Protein AF-A0A0F5J5K5-F1 (afdb_monomer_lite)

Radius of gyration: 17.71 Å; chains: 1; bounding box: 39×43×44 Å

Secondary structure (DSSP, 8-state):
--HHHHHHHHHHHHHHTHHHHHHHHHHHHHHHHHIIIIITT-TT-TTTSSHHHHHHHHHHHHHHHHHHHHHHHHHHHHHTT-

Foldseek 3Di:
DDPVVVVVVVVVVCVVLVLLQVLLVVLLVVLLVVLVPPLCVCVPDPQSVDSVNSSVVRNVVSSVVSVVVVVVVVVVVVVVVD

Sequence (82 aa):
MNSKYKIEQIVFFIRINKKVLIGMLTGAIIAYLYWLNYSIYWGTYPLSSECWVNCIYGFLFGGLIGSLFQDNEIKAASETIN

Structure (mmCIF, N/CA/C/O backbone):
data_AF-A0A0F5J5K5-F1
#
_entry.id   AF-A0A0F5J5K5-F1
#
loop_
_atom_site.group_PDB
_atom_site.id
_atom_site.type_symbol
_atom_site.label_atom_id
_atom_site.label_alt_id
_atom_site.label_comp_id
_atom_site.label_asym_id
_atom_site.label_entity_id
_atom_site.label_seq_id
_atom_site.pdbx_PDB_ins_code
_atom_site.Cartn_x
_atom_site.Cartn_y
_atom_site.Cartn_z
_atom_site.occupancy
_atom_site.B_iso_or_equiv
_atom_site.auth_seq_id
_atom_site.aut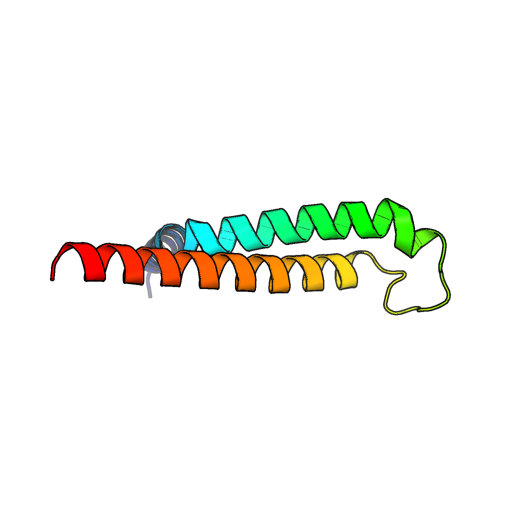h_comp_id
_atom_site.auth_asym_id
_atom_site.auth_atom_id
_atom_site.pdbx_PDB_model_num
ATOM 1 N N . MET A 1 1 ? -23.051 22.821 5.592 1.00 54.50 1 MET A N 1
ATOM 2 C CA . MET A 1 1 ? -22.537 21.587 6.230 1.00 54.50 1 MET A CA 1
ATOM 3 C C . MET A 1 1 ? -21.172 21.906 6.828 1.00 54.50 1 MET A C 1
ATOM 5 O O . MET A 1 1 ? -20.310 22.377 6.100 1.00 54.50 1 MET A O 1
ATOM 9 N N . ASN A 1 2 ? -21.015 21.817 8.148 1.00 63.81 2 ASN A N 1
ATOM 10 C CA . ASN A 1 2 ? -19.884 22.410 8.874 1.00 63.81 2 ASN A CA 1
ATOM 11 C C . ASN A 1 2 ? -18.623 21.515 8.780 1.00 63.81 2 ASN A C 1
ATOM 13 O O . ASN A 1 2 ? -18.704 20.291 8.872 1.00 63.81 2 ASN A O 1
ATOM 17 N N . SER A 1 3 ? -17.463 22.134 8.537 1.00 71.12 3 SER A N 1
ATOM 18 C CA . SER A 1 3 ? -16.187 21.465 8.228 1.00 71.12 3 SER A CA 1
ATOM 19 C C . SER A 1 3 ? -15.731 20.487 9.320 1.00 71.12 3 SER A C 1
ATOM 21 O O . SER A 1 3 ? -15.176 19.431 9.016 1.00 71.12 3 SER A O 1
ATOM 23 N N . LYS A 1 4 ? -16.048 20.772 10.593 1.00 71.44 4 LYS A N 1
ATOM 24 C CA . LYS A 1 4 ? -15.646 19.925 11.728 1.00 71.44 4 LYS A CA 1
ATOM 25 C C . LYS A 1 4 ? -16.215 18.507 11.653 1.00 71.44 4 LYS A C 1
ATOM 27 O O . LYS A 1 4 ? -15.486 17.544 11.858 1.00 71.44 4 LYS A O 1
ATOM 32 N N . TYR A 1 5 ? -17.478 18.377 11.255 1.00 76.19 5 TYR A N 1
ATOM 33 C CA . TYR A 1 5 ? -18.162 17.086 11.136 1.00 76.19 5 TYR A CA 1
ATOM 34 C C . TYR A 1 5 ? -17.549 16.208 10.033 1.00 76.19 5 TYR A C 1
ATOM 36 O O . TYR A 1 5 ? -17.620 14.986 10.100 1.00 76.19 5 TYR A O 1
ATOM 44 N N . LYS A 1 6 ? -16.916 16.822 9.021 1.00 79.81 6 LYS A N 1
ATOM 45 C CA . LYS A 1 6 ? -16.283 16.111 7.903 1.00 79.81 6 LYS A CA 1
ATOM 46 C C . LYS A 1 6 ? -14.957 15.463 8.315 1.00 79.81 6 LYS A C 1
ATOM 48 O O . LYS A 1 6 ? -14.666 14.354 7.883 1.00 79.81 6 LYS A O 1
ATOM 53 N N . ILE A 1 7 ? -14.175 16.137 9.161 1.00 83.69 7 ILE A N 1
ATOM 54 C CA . ILE A 1 7 ? -12.888 15.629 9.661 1.00 83.69 7 ILE A CA 1
ATOM 55 C C . ILE A 1 7 ? -13.104 14.448 10.614 1.00 83.69 7 ILE A C 1
ATOM 57 O O . ILE A 1 7 ? -12.423 13.435 10.487 1.00 83.69 7 ILE A O 1
ATOM 61 N N . GLU A 1 8 ? -14.084 14.541 11.516 1.00 84.81 8 GLU A N 1
ATOM 62 C CA . GLU A 1 8 ? -14.395 13.476 12.485 1.00 84.81 8 GLU A CA 1
ATOM 63 C C . GLU A 1 8 ? -14.765 12.155 11.786 1.00 84.81 8 GLU A C 1
ATOM 65 O O . GLU A 1 8 ? -14.270 11.090 12.150 1.00 84.81 8 GLU A O 1
ATOM 70 N N . GLN A 1 9 ? -15.559 12.238 10.714 1.00 84.25 9 GLN A N 1
ATOM 71 C CA . GLN A 1 9 ? -15.931 11.097 9.866 1.00 84.25 9 GLN A CA 1
ATOM 72 C C . GLN A 1 9 ? -14.707 10.442 9.204 1.00 84.25 9 GLN A C 1
ATOM 74 O O . GLN A 1 9 ? -14.579 9.218 9.190 1.00 84.25 9 GLN A O 1
ATOM 79 N N . ILE A 1 10 ? -13.780 11.250 8.680 1.00 85.44 10 ILE A N 1
ATOM 80 C CA . ILE A 1 10 ? -12.556 10.756 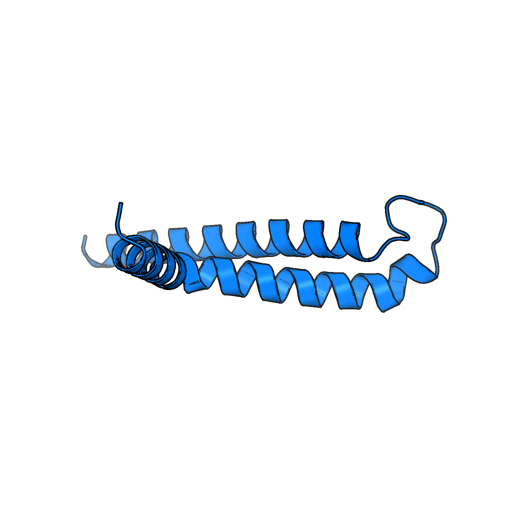8.029 1.00 85.44 10 ILE A CA 1
ATOM 81 C C . ILE A 1 10 ? -11.653 10.056 9.049 1.00 85.44 10 ILE A C 1
ATOM 83 O O . ILE A 1 10 ? -11.140 8.970 8.784 1.00 85.44 10 ILE A O 1
ATOM 87 N N . VAL A 1 11 ? -11.484 10.643 10.236 1.00 87.06 11 VAL A N 1
ATOM 88 C CA . VAL A 1 11 ? -10.677 10.045 11.307 1.00 87.06 11 VAL A CA 1
ATOM 89 C C . VAL A 1 11 ? -11.287 8.723 11.774 1.00 87.06 11 VAL A C 1
ATOM 91 O O . VAL A 1 11 ? -10.557 7.748 11.955 1.00 87.06 11 VAL A O 1
ATOM 94 N N . PHE A 1 12 ? -12.613 8.657 11.916 1.00 86.81 12 PHE A N 1
ATOM 95 C CA . PHE A 1 12 ? -13.318 7.424 12.266 1.00 86.81 12 PHE A CA 1
ATOM 96 C C . PHE A 1 12 ? -13.093 6.323 11.220 1.00 86.81 12 PHE A C 1
ATOM 98 O O . PHE A 1 12 ? -12.723 5.200 11.571 1.00 86.81 12 PHE A O 1
ATOM 105 N N . PHE A 1 13 ? -13.203 6.666 9.935 1.00 85.94 13 PHE A N 1
ATOM 106 C CA . PHE A 1 13 ? -12.949 5.741 8.832 1.00 85.94 13 PHE A CA 1
ATOM 107 C C . PHE A 1 13 ? -11.508 5.208 8.824 1.00 85.94 13 PHE A C 1
ATOM 109 O O 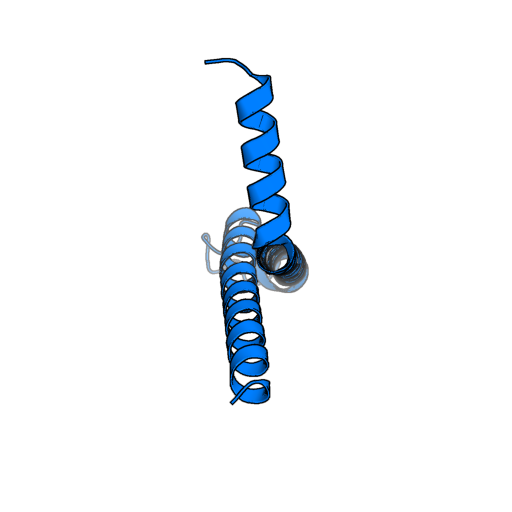. PHE A 1 13 ? -11.293 4.003 8.680 1.00 85.94 13 PHE A O 1
ATOM 116 N N . ILE A 1 14 ? -10.518 6.084 9.025 1.00 86.12 14 ILE A N 1
ATOM 117 C CA . ILE A 1 14 ? -9.098 5.702 9.095 1.00 86.12 14 ILE A CA 1
ATOM 118 C C . ILE A 1 14 ? -8.848 4.754 10.272 1.00 86.12 14 ILE A C 1
ATOM 120 O O . ILE A 1 14 ? -8.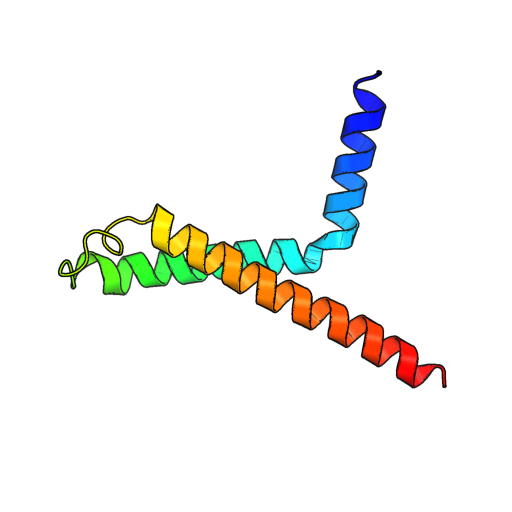071 3.806 10.157 1.00 86.12 14 ILE A O 1
ATOM 124 N N . ARG A 1 15 ? -9.505 4.991 11.412 1.00 84.00 15 ARG A N 1
ATOM 125 C CA . ARG A 1 15 ? -9.306 4.191 12.625 1.00 84.00 15 ARG A CA 1
ATOM 126 C C . ARG A 1 15 ? -9.849 2.771 12.475 1.00 84.00 15 ARG A C 1
ATOM 128 O O . ARG A 1 15 ? -9.192 1.839 12.930 1.00 84.00 15 ARG A O 1
ATOM 135 N N . ILE A 1 16 ? -10.994 2.611 11.809 1.00 85.75 16 ILE A N 1
ATOM 136 C CA . ILE A 1 16 ? -11.605 1.302 11.523 1.00 85.75 16 ILE A CA 1
ATOM 137 C C . ILE A 1 16 ? -10.766 0.502 10.527 1.00 85.75 16 ILE A C 1
ATOM 139 O O . ILE A 1 16 ? -10.489 -0.674 10.745 1.00 85.75 16 ILE A O 1
ATOM 143 N N . ASN A 1 17 ? -10.327 1.147 9.447 1.00 87.75 17 ASN A N 1
ATOM 144 C CA . ASN A 1 17 ? -9.637 0.479 8.343 1.00 87.75 17 ASN A CA 1
ATOM 145 C C . ASN A 1 17 ? -8.112 0.499 8.497 1.00 87.75 17 ASN A C 1
ATOM 147 O O . ASN A 1 17 ? -7.384 0.301 7.528 1.00 87.75 17 ASN A O 1
ATOM 151 N N . LYS A 1 18 ? -7.601 0.744 9.711 1.00 86.56 18 LYS A N 1
ATOM 152 C CA . LYS A 1 18 ? -6.165 0.921 9.965 1.00 86.56 18 LYS A CA 1
ATOM 153 C C . LYS A 1 18 ? -5.331 -0.262 9.459 1.00 86.56 18 LYS A C 1
ATOM 155 O O . LYS A 1 18 ? -4.246 -0.043 8.933 1.00 86.56 18 LYS A O 1
ATOM 160 N N . LYS A 1 19 ? -5.823 -1.499 9.601 1.00 86.38 19 LYS A N 1
ATOM 161 C CA . LYS A 1 19 ? -5.113 -2.713 9.155 1.00 86.38 19 LYS A CA 1
ATOM 162 C C . LYS A 1 19 ? -5.002 -2.780 7.632 1.00 86.38 19 LYS A C 1
ATOM 164 O O . LYS A 1 19 ? -3.901 -2.964 7.121 1.00 86.38 19 LYS A O 1
ATOM 169 N N . VAL A 1 20 ? -6.102 -2.521 6.923 1.00 90.62 20 VAL A N 1
ATOM 170 C CA . VAL A 1 20 ? -6.123 -2.390 5.456 1.00 90.62 20 VAL A CA 1
ATOM 171 C C . VAL A 1 20 ? -5.154 -1.301 5.003 1.00 90.62 20 VAL A C 1
ATOM 173 O O . VAL A 1 20 ? -4.322 -1.545 4.140 1.00 90.62 20 VAL A O 1
ATOM 176 N N . LEU A 1 21 ? -5.196 -0.127 5.637 1.00 91.31 21 LEU A N 1
ATOM 177 C CA . LEU A 1 21 ? -4.342 1.019 5.304 1.00 91.31 21 LEU A CA 1
ATOM 178 C C . LEU A 1 21 ? -2.847 0.717 5.496 1.00 91.31 21 LEU A C 1
ATOM 180 O O . LEU A 1 21 ? -2.028 1.102 4.664 1.00 91.31 21 LEU A O 1
ATOM 184 N N . ILE A 1 22 ? -2.489 -0.008 6.560 1.00 91.38 22 ILE A N 1
ATOM 185 C CA . ILE A 1 22 ? -1.121 -0.502 6.767 1.00 91.38 22 ILE A CA 1
ATOM 186 C C . ILE A 1 22 ? -0.748 -1.493 5.663 1.00 91.38 22 ILE A C 1
ATOM 188 O O . ILE A 1 22 ? 0.320 -1.349 5.074 1.00 91.38 22 ILE A O 1
ATOM 192 N N . GLY A 1 23 ? -1.634 -2.437 5.331 1.00 92.44 23 GLY A N 1
ATOM 193 C CA . GLY A 1 23 ? -1.439 -3.384 4.231 1.00 92.44 23 GLY A CA 1
ATOM 194 C C . GLY A 1 23 ? -1.152 -2.676 2.906 1.00 92.44 23 GLY A C 1
ATOM 195 O O . GLY A 1 23 ? -0.146 -2.959 2.256 1.00 92.44 23 GLY A O 1
ATOM 196 N N . MET A 1 24 ? -1.964 -1.677 2.557 1.00 93.56 24 MET A N 1
ATOM 197 C CA . MET A 1 24 ? -1.784 -0.846 1.365 1.00 93.56 24 MET A CA 1
ATOM 198 C C . MET A 1 24 ? -0.418 -0.145 1.341 1.00 93.56 24 MET A C 1
ATOM 200 O O . MET A 1 24 ? 0.290 -0.201 0.336 1.00 93.56 24 MET A O 1
ATOM 204 N N . LEU A 1 25 ? -0.017 0.483 2.453 1.00 93.81 25 LEU A N 1
ATOM 205 C CA . LEU A 1 25 ? 1.276 1.165 2.563 1.00 93.81 25 LEU A CA 1
ATOM 206 C C . LEU A 1 25 ? 2.449 0.185 2.446 1.00 93.81 25 LEU A C 1
ATOM 208 O O . LEU A 1 25 ? 3.400 0.450 1.714 1.00 93.81 25 LEU A O 1
ATOM 212 N N . THR A 1 26 ? 2.376 -0.964 3.122 1.00 93.06 26 THR A N 1
ATOM 213 C CA . THR A 1 26 ? 3.425 -1.990 3.041 1.00 93.06 26 THR A CA 1
ATOM 214 C C . THR A 1 26 ? 3.545 -2.577 1.637 1.00 93.06 26 THR A C 1
ATOM 216 O O . THR A 1 26 ? 4.658 -2.723 1.136 1.00 93.06 26 THR A O 1
ATOM 219 N N . GLY A 1 27 ? 2.421 -2.833 0.961 1.00 92.50 27 GLY A N 1
ATOM 220 C CA . GLY A 1 27 ? 2.407 -3.330 -0.412 1.00 92.50 27 GLY A CA 1
ATOM 221 C C . GLY A 1 27 ? 2.984 -2.322 -1.407 1.00 92.50 27 GLY A C 1
ATOM 222 O O . GLY A 1 27 ? 3.752 -2.705 -2.288 1.00 92.50 27 GLY A O 1
ATOM 223 N N . ALA A 1 28 ? 2.704 -1.027 -1.226 1.00 92.69 28 ALA A N 1
ATOM 224 C CA . ALA A 1 28 ? 3.302 0.033 -2.036 1.00 92.69 28 ALA A CA 1
ATOM 225 C C . ALA A 1 28 ? 4.830 0.112 -1.863 1.00 92.69 28 ALA A C 1
ATOM 227 O O . ALA A 1 28 ? 5.549 0.223 -2.853 1.00 92.69 28 ALA A O 1
ATOM 228 N N . ILE A 1 29 ? 5.342 0.001 -0.630 1.00 92.06 29 ILE A N 1
ATOM 229 C CA . ILE A 1 29 ? 6.791 0.011 -0.355 1.00 92.06 29 ILE A CA 1
ATOM 230 C C . ILE A 1 29 ? 7.478 -1.201 -0.996 1.00 92.06 29 ILE A C 1
ATOM 232 O O . ILE A 1 29 ? 8.518 -1.055 -1.636 1.00 92.06 29 ILE A O 1
ATOM 236 N N . ILE A 1 30 ? 6.892 -2.394 -0.862 1.00 90.56 30 ILE A N 1
ATOM 237 C CA . ILE A 1 30 ? 7.439 -3.620 -1.460 1.00 90.56 30 ILE A CA 1
ATOM 238 C C . ILE A 1 30 ? 7.463 -3.506 -2.988 1.00 90.56 30 ILE A C 1
ATOM 240 O O . ILE A 1 30 ? 8.470 -3.835 -3.611 1.00 90.56 30 ILE A O 1
ATOM 244 N N . ALA A 1 31 ? 6.392 -2.994 -3.597 1.00 88.12 31 ALA A N 1
ATOM 245 C CA . ALA A 1 31 ? 6.337 -2.806 -5.042 1.00 88.12 31 ALA A CA 1
ATOM 246 C C . ALA A 1 31 ? 7.300 -1.719 -5.547 1.00 88.12 31 ALA A C 1
ATOM 248 O O . ALA A 1 31 ? 7.861 -1.862 -6.631 1.00 88.12 31 ALA A O 1
ATOM 249 N N . TYR A 1 32 ? 7.554 -0.676 -4.753 1.00 86.19 32 TYR A N 1
ATOM 250 C CA . TYR A 1 32 ? 8.588 0.317 -5.046 1.00 86.19 32 TYR A CA 1
ATOM 251 C C . TYR A 1 32 ? 9.992 -0.305 -5.047 1.00 86.19 32 TYR A C 1
ATOM 253 O O . TYR A 1 32 ? 10.771 -0.098 -5.977 1.00 86.19 32 TYR A O 1
ATOM 261 N N . LEU A 1 33 ? 10.306 -1.127 -4.039 1.00 87.88 33 LEU A N 1
ATOM 262 C CA . LEU A 1 33 ? 11.572 -1.864 -3.979 1.00 87.88 33 LEU A CA 1
ATOM 263 C C . LEU A 1 33 ? 11.705 -2.864 -5.135 1.00 87.88 33 LEU A C 1
ATOM 265 O O . LEU A 1 33 ? 12.787 -3.008 -5.705 1.00 87.88 33 LEU A O 1
ATOM 269 N N . TYR A 1 34 ? 10.610 -3.528 -5.509 1.00 84.75 34 TYR A N 1
ATOM 270 C CA . TYR A 1 34 ? 10.564 -4.416 -6.668 1.00 84.75 34 TYR A CA 1
ATOM 271 C C . TYR A 1 34 ? 10.848 -3.657 -7.970 1.00 84.75 34 TYR A C 1
ATOM 273 O O . TYR A 1 34 ? 11.686 -4.087 -8.765 1.00 84.75 34 TYR A O 1
ATOM 281 N N . TRP A 1 35 ? 10.222 -2.491 -8.153 1.00 81.31 35 TRP A N 1
ATOM 282 C CA . TRP A 1 35 ? 10.439 -1.633 -9.316 1.00 81.31 35 TRP A CA 1
ATOM 283 C C . TRP A 1 35 ? 11.906 -1.198 -9.447 1.00 81.31 35 TRP A C 1
ATOM 285 O O . TRP A 1 35 ? 12.480 -1.326 -10.529 1.00 81.31 35 TRP A O 1
ATOM 295 N N . LEU A 1 36 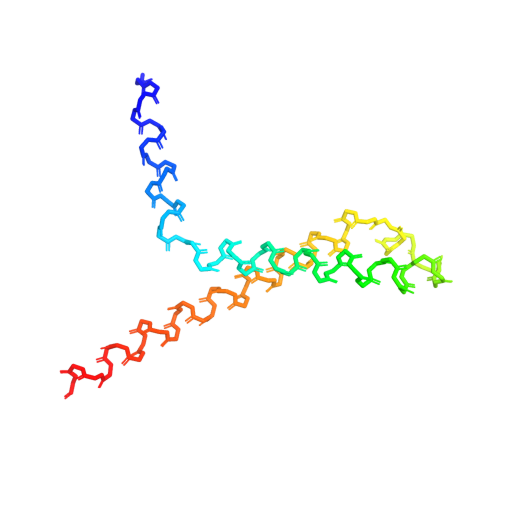? 12.540 -0.779 -8.342 1.00 81.44 36 LEU A N 1
ATOM 296 C CA . LEU A 1 36 ? 13.954 -0.379 -8.325 1.00 81.44 36 LEU A CA 1
ATOM 297 C C . LEU A 1 36 ? 14.912 -1.500 -8.754 1.00 81.44 36 LEU A C 1
ATOM 299 O O . LEU A 1 36 ? 15.929 -1.219 -9.383 1.00 81.44 36 LEU A O 1
ATOM 303 N N . ASN A 1 37 ? 14.610 -2.755 -8.410 1.00 79.19 37 ASN A N 1
ATOM 304 C CA . ASN A 1 37 ? 15.503 -3.882 -8.688 1.00 79.19 37 ASN A CA 1
ATOM 305 C C . ASN A 1 37 ? 15.256 -4.531 -10.060 1.00 79.19 37 ASN A C 1
ATOM 307 O O . ASN A 1 37 ? 16.210 -4.959 -10.703 1.00 79.19 37 ASN A O 1
ATOM 311 N N . TYR A 1 38 ? 13.999 -4.617 -10.512 1.00 72.00 38 TYR A N 1
ATOM 312 C CA . TYR A 1 38 ? 13.627 -5.428 -11.680 1.00 72.00 38 TYR A CA 1
ATOM 313 C C . TYR A 1 38 ? 13.085 -4.619 -12.863 1.00 72.00 38 TYR A C 1
ATOM 315 O O . TYR A 1 38 ? 13.458 -4.888 -14.004 1.00 72.00 38 TYR A O 1
ATOM 323 N N . SER A 1 39 ? 12.240 -3.612 -12.636 1.00 63.53 39 SER A N 1
ATOM 324 C CA . SER A 1 39 ? 11.574 -2.903 -13.742 1.00 63.53 39 SER A CA 1
ATOM 325 C C . SER A 1 39 ? 12.490 -1.959 -14.518 1.00 63.53 39 SER A C 1
ATOM 327 O O . SER A 1 39 ? 12.240 -1.725 -15.696 1.00 63.53 39 SER A O 1
ATOM 329 N N . ILE A 1 40 ? 13.561 -1.448 -13.901 1.00 63.53 40 ILE A N 1
ATOM 330 C CA . ILE A 1 40 ? 14.540 -0.585 -14.587 1.00 63.53 40 ILE A CA 1
ATOM 331 C C . ILE A 1 40 ? 15.376 -1.382 -15.607 1.00 63.53 40 ILE A C 1
ATOM 333 O O . ILE A 1 40 ? 15.777 -0.842 -16.634 1.00 63.53 40 ILE A O 1
ATOM 337 N N . TYR A 1 41 ? 15.623 -2.672 -15.352 1.00 57.94 41 TYR A N 1
ATOM 338 C CA . TYR A 1 41 ? 16.503 -3.502 -16.185 1.00 57.94 41 TYR A CA 1
ATOM 339 C C . TYR A 1 41 ? 15.788 -4.173 -17.363 1.00 57.94 41 TYR A C 1
ATOM 341 O O . TYR A 1 41 ? 16.370 -4.334 -18.434 1.00 57.94 41 TYR A O 1
ATOM 349 N N . TRP A 1 42 ? 14.527 -4.564 -17.181 1.00 58.62 42 TRP A N 1
ATOM 350 C CA . TRP A 1 42 ? 13.764 -5.345 -18.157 1.00 58.62 42 TRP A CA 1
ATOM 351 C C . TRP A 1 42 ? 12.747 -4.473 -18.897 1.00 58.62 42 TRP A C 1
ATOM 353 O O . TRP A 1 42 ? 11.570 -4.815 -18.951 1.00 58.62 42 TRP A O 1
ATOM 363 N N . GLY A 1 43 ? 13.195 -3.345 -19.464 1.00 54.88 43 GLY A N 1
ATOM 364 C CA . GLY A 1 43 ? 12.387 -2.320 -20.155 1.00 54.88 43 GLY A CA 1
ATOM 365 C C . GLY A 1 43 ? 11.574 -2.779 -21.381 1.00 54.88 43 GLY A C 1
ATOM 366 O O . GLY A 1 43 ? 11.245 -1.973 -22.245 1.00 54.88 43 GLY A O 1
ATOM 367 N N . THR A 1 44 ? 11.237 -4.062 -21.489 1.00 55.22 44 THR A N 1
ATOM 368 C CA . THR A 1 44 ? 10.394 -4.649 -22.530 1.00 55.22 44 THR A CA 1
ATOM 369 C C . THR A 1 44 ? 8.909 -4.305 -22.372 1.00 55.22 44 THR A C 1
ATOM 371 O O . THR A 1 44 ? 8.166 -4.442 -23.340 1.00 55.22 44 THR A O 1
ATOM 374 N N . TYR A 1 45 ? 8.466 -3.811 -21.205 1.00 58.53 45 TYR A N 1
ATOM 375 C CA . TYR A 1 45 ? 7.088 -3.352 -20.980 1.00 58.53 45 TYR A CA 1
ATOM 376 C C . TYR A 1 45 ? 7.023 -1.865 -20.576 1.00 58.53 45 TYR A C 1
ATOM 378 O O . TYR A 1 45 ? 7.340 -1.537 -19.428 1.00 58.53 45 TYR A O 1
ATOM 386 N N . PRO A 1 46 ? 6.514 -0.961 -21.441 1.00 58.72 46 PRO A N 1
ATOM 387 C CA . PRO A 1 46 ? 6.374 0.464 -21.113 1.00 58.72 46 PRO A CA 1
ATOM 388 C C . PRO A 1 46 ? 5.425 0.716 -19.927 1.00 58.72 46 PRO A C 1
ATOM 390 O O . PRO A 1 46 ? 5.582 1.694 -19.207 1.00 58.72 46 PRO A O 1
ATOM 393 N N . LEU A 1 47 ? 4.492 -0.205 -19.658 1.00 57.84 47 LEU A N 1
ATOM 394 C CA . LEU A 1 47 ? 3.616 -0.172 -18.479 1.00 57.84 47 LEU A CA 1
ATOM 395 C C . LEU A 1 47 ? 4.341 -0.484 -17.157 1.00 57.84 47 LEU A C 1
ATOM 397 O O . LEU A 1 47 ? 3.904 -0.018 -16.112 1.00 57.84 47 LEU A O 1
ATOM 401 N N . SER A 1 48 ? 5.424 -1.268 -17.181 1.00 63.03 48 SER A N 1
ATOM 402 C CA . SER A 1 48 ? 6.181 -1.644 -15.974 1.00 63.03 48 SER A CA 1
ATOM 403 C C . SER A 1 48 ? 7.366 -0.713 -15.711 1.00 63.03 48 SER A C 1
ATOM 405 O O . SER A 1 48 ? 7.840 -0.634 -14.580 1.00 63.03 48 SER A O 1
ATOM 407 N N . SER A 1 49 ? 7.821 0.025 -16.728 1.00 64.50 49 SER A N 1
ATOM 408 C CA . SER A 1 49 ? 8.947 0.957 -16.606 1.00 64.50 49 SER A CA 1
ATOM 409 C C . SER A 1 49 ? 8.650 2.130 -15.671 1.00 64.50 49 SER A C 1
ATOM 411 O O . SER A 1 49 ? 9.571 2.746 -15.143 1.00 64.50 49 SER A O 1
ATOM 413 N N . GLU A 1 50 ? 7.378 2.410 -15.406 1.00 77.25 50 GLU A N 1
ATOM 414 C CA . GLU A 1 50 ? 6.978 3.539 -14.587 1.00 77.25 50 GLU A CA 1
ATOM 415 C C . GLU A 1 50 ? 6.647 3.137 -13.139 1.00 77.25 50 GLU A C 1
ATOM 417 O O . GLU A 1 50 ? 5.839 2.240 -12.873 1.00 77.25 50 GLU A O 1
ATOM 422 N N . CYS A 1 51 ? 7.222 3.868 -12.183 1.00 80.69 51 CYS A N 1
ATOM 423 C CA . CYS A 1 51 ? 7.094 3.606 -10.746 1.00 80.69 51 CYS A CA 1
ATOM 424 C C . CYS A 1 51 ? 5.631 3.606 -10.264 1.00 80.69 51 CYS A C 1
ATOM 426 O O . CYS A 1 51 ? 5.205 2.711 -9.532 1.00 80.69 51 CYS A O 1
ATOM 428 N N . TRP A 1 52 ? 4.828 4.568 -10.726 1.00 81.69 52 TRP A N 1
ATOM 429 C CA . TRP A 1 52 ? 3.418 4.710 -10.346 1.00 81.69 52 TRP A CA 1
ATOM 430 C C . TRP A 1 52 ? 2.559 3.462 -10.608 1.00 81.69 52 TRP A C 1
ATOM 432 O O . TRP A 1 52 ? 1.716 3.144 -9.775 1.00 81.69 52 TRP A O 1
ATOM 442 N N . VAL A 1 53 ? 2.784 2.711 -11.692 1.00 84.94 53 VAL A N 1
ATOM 443 C CA . VAL A 1 53 ? 1.972 1.531 -12.030 1.00 84.94 53 VAL A CA 1
ATOM 444 C C . VAL A 1 53 ? 2.238 0.416 -11.026 1.00 84.94 53 VAL A C 1
ATOM 446 O O . VAL A 1 53 ? 1.302 -0.110 -10.426 1.00 84.94 53 VAL A O 1
ATOM 449 N N . ASN A 1 54 ? 3.511 0.103 -10.776 1.00 84.38 54 ASN A N 1
ATOM 450 C CA . ASN A 1 54 ? 3.887 -0.931 -9.811 1.00 84.38 54 ASN A CA 1
ATOM 451 C C . ASN A 1 54 ? 3.476 -0.547 -8.386 1.00 84.38 54 ASN A C 1
ATOM 453 O O . ASN A 1 54 ? 2.923 -1.377 -7.669 1.00 84.38 54 ASN A O 1
ATOM 457 N N . CYS A 1 55 ? 3.653 0.717 -7.995 1.00 88.06 55 CYS A N 1
ATOM 458 C CA . CYS A 1 55 ? 3.207 1.209 -6.694 1.00 88.06 55 CYS A CA 1
ATOM 459 C C . CYS A 1 55 ? 1.685 1.103 -6.519 1.00 88.06 55 CYS A C 1
ATOM 461 O O . CYS A 1 55 ? 1.240 0.681 -5.455 1.00 88.06 55 CYS A O 1
ATOM 463 N N . ILE A 1 56 ? 0.881 1.423 -7.544 1.00 90.44 56 ILE A N 1
ATOM 464 C CA . ILE A 1 56 ? -0.586 1.275 -7.493 1.00 90.44 56 ILE A CA 1
ATOM 465 C C . ILE A 1 56 ? -0.980 -0.199 -7.376 1.00 90.44 56 ILE A C 1
ATOM 467 O O . ILE A 1 56 ? -1.840 -0.534 -6.561 1.00 90.44 56 ILE A O 1
ATOM 471 N N . TYR A 1 57 ? -0.334 -1.093 -8.130 1.00 89.19 57 TYR A N 1
ATOM 472 C CA . TYR A 1 57 ? -0.570 -2.531 -8.001 1.00 89.19 57 TYR A CA 1
ATOM 473 C C . TYR A 1 57 ? -0.214 -3.034 -6.600 1.00 89.19 57 TYR A C 1
ATOM 475 O O . TYR A 1 57 ? -1.040 -3.682 -5.960 1.00 89.19 57 TYR A O 1
ATOM 483 N N . GLY A 1 58 ? 0.966 -2.687 -6.084 1.00 91.25 58 GLY A N 1
ATOM 484 C CA . GLY A 1 58 ? 1.378 -3.029 -4.723 1.00 91.25 58 GLY A CA 1
ATOM 485 C C . GLY A 1 58 ? 0.420 -2.495 -3.665 1.00 91.25 58 GLY A C 1
ATOM 486 O O . GLY A 1 58 ? 0.079 -3.205 -2.725 1.00 91.25 58 GLY A O 1
ATOM 487 N N . PHE A 1 59 ? -0.072 -1.272 -3.841 1.00 93.81 59 PHE A N 1
ATOM 488 C CA . PHE A 1 59 ? -1.046 -0.649 -2.952 1.00 93.81 59 PHE A CA 1
ATOM 489 C C . PHE A 1 59 ? -2.395 -1.385 -2.959 1.00 93.81 59 PHE A C 1
ATOM 491 O O . PHE A 1 59 ? -2.938 -1.685 -1.895 1.00 93.81 59 PHE A O 1
ATOM 498 N N . LEU A 1 60 ? -2.916 -1.728 -4.142 1.00 93.69 60 LEU A N 1
ATOM 499 C CA . LEU A 1 60 ? -4.166 -2.478 -4.295 1.00 93.69 60 LEU A CA 1
ATOM 500 C C . LEU A 1 60 ? -4.053 -3.893 -3.717 1.00 93.69 60 LEU A C 1
ATOM 502 O O . LEU A 1 60 ? -4.907 -4.298 -2.930 1.00 93.69 60 LEU A O 1
ATOM 506 N N . PHE A 1 61 ? -2.989 -4.626 -4.051 1.00 93.69 61 PHE A N 1
ATOM 507 C CA . PHE A 1 61 ? -2.761 -5.974 -3.526 1.00 93.69 61 PHE A CA 1
ATOM 508 C C . PHE A 1 61 ? -2.491 -5.968 -2.020 1.00 93.69 61 PHE A C 1
ATOM 510 O O . PHE A 1 61 ? -3.036 -6.799 -1.298 1.00 93.69 61 PHE A O 1
ATOM 517 N N . GLY A 1 62 ? -1.717 -5.004 -1.522 1.00 92.75 62 GLY A N 1
ATOM 518 C CA . GLY A 1 62 ? -1.486 -4.823 -0.091 1.00 92.75 62 GLY A CA 1
ATOM 519 C C . GLY A 1 62 ? -2.776 -4.521 0.673 1.00 92.75 62 GLY A C 1
ATOM 520 O O . GLY A 1 62 ? -2.998 -5.067 1.753 1.00 92.75 62 GLY A O 1
ATOM 521 N N . GLY A 1 63 ? -3.663 -3.706 0.095 1.00 92.56 63 GLY A N 1
ATOM 522 C CA . GLY A 1 63 ? -4.990 -3.442 0.652 1.00 92.56 63 GLY A CA 1
ATOM 523 C C . GLY A 1 63 ? -5.902 -4.662 0.636 1.00 92.56 63 GLY A C 1
ATOM 524 O O . GLY A 1 63 ? -6.552 -4.942 1.640 1.00 92.56 63 GLY A O 1
ATOM 525 N N . LEU A 1 64 ? -5.905 -5.425 -0.459 1.00 92.62 64 LEU A N 1
ATOM 526 C CA . LEU A 1 64 ? -6.668 -6.669 -0.565 1.00 92.62 64 LEU A CA 1
ATOM 527 C C . LEU A 1 64 ? -6.238 -7.676 0.508 1.00 92.62 64 LEU A C 1
ATOM 529 O O . LEU A 1 64 ? -7.080 -8.208 1.227 1.00 92.62 64 LEU A O 1
ATOM 533 N N . ILE A 1 65 ? -4.928 -7.893 0.653 1.00 91.75 65 ILE A N 1
ATOM 534 C CA . ILE A 1 65 ? -4.372 -8.772 1.685 1.00 91.75 65 ILE A CA 1
ATOM 535 C C . ILE A 1 65 ? -4.765 -8.254 3.073 1.00 91.75 65 ILE A C 1
ATOM 537 O O . ILE A 1 65 ? -5.309 -9.008 3.876 1.00 91.75 65 ILE A O 1
ATOM 541 N N . GLY A 1 66 ? -4.567 -6.961 3.343 1.00 89.56 66 GLY A N 1
ATOM 542 C CA . GLY A 1 66 ? -4.954 -6.344 4.614 1.00 89.56 66 GLY A CA 1
ATOM 543 C C . GLY A 1 66 ? -6.442 -6.512 4.952 1.00 89.56 66 GLY A C 1
ATOM 544 O O . GLY A 1 66 ? -6.774 -6.724 6.116 1.00 89.56 66 GLY A O 1
ATOM 545 N N . SER A 1 67 ? -7.323 -6.482 3.947 1.00 88.56 67 SER A N 1
ATOM 546 C CA . SER A 1 67 ? -8.765 -6.720 4.112 1.00 88.56 67 SER A CA 1
ATOM 547 C C . SER A 1 67 ? -9.063 -8.169 4.477 1.00 88.56 67 SER A C 1
ATOM 549 O O . SER A 1 67 ? -9.789 -8.419 5.434 1.00 88.56 67 SER A O 1
ATOM 551 N N . LEU A 1 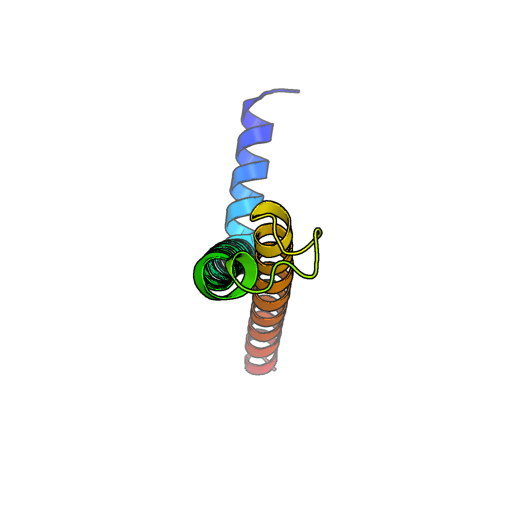68 ? -8.448 -9.126 3.776 1.00 88.69 68 LEU A N 1
ATOM 552 C CA . LEU A 1 68 ? -8.634 -10.553 4.052 1.00 88.69 68 LEU A CA 1
ATOM 553 C C . LEU A 1 68 ? -8.200 -10.924 5.477 1.00 88.69 68 LEU A C 1
ATOM 555 O O . LEU A 1 68 ? -8.861 -11.716 6.145 1.00 88.69 68 LEU A O 1
ATOM 559 N N . PHE A 1 69 ? -7.106 -10.337 5.969 1.00 85.69 69 PHE A N 1
ATOM 560 C CA . PHE A 1 69 ? -6.665 -10.551 7.349 1.00 85.69 69 PHE A CA 1
ATOM 561 C C . PHE A 1 69 ? -7.636 -9.959 8.375 1.00 85.69 69 PHE A C 1
ATOM 563 O O . PHE A 1 69 ? -7.896 -10.600 9.391 1.00 85.69 69 PHE A O 1
ATOM 570 N N . GLN A 1 70 ? -8.212 -8.786 8.100 1.00 83.81 70 GLN A N 1
ATOM 571 C CA . GLN A 1 70 ? -9.209 -8.175 8.978 1.00 83.81 70 GLN A CA 1
ATOM 572 C C . GLN A 1 70 ? -10.489 -9.024 9.078 1.00 83.81 70 GLN A C 1
ATOM 574 O O . GLN A 1 70 ? -11.007 -9.208 10.179 1.00 83.81 70 GLN A O 1
ATOM 579 N N . ASP A 1 71 ? -10.961 -9.593 7.966 1.00 81.56 71 ASP A N 1
ATOM 580 C CA . ASP A 1 71 ? -12.138 -10.475 7.953 1.00 81.56 71 ASP A CA 1
ATOM 581 C C . ASP A 1 71 ? -11.895 -11.784 8.721 1.00 81.56 71 ASP A C 1
ATOM 583 O O . ASP A 1 71 ? -12.767 -12.263 9.451 1.00 81.56 71 ASP A O 1
ATOM 587 N N . ASN A 1 72 ? -10.689 -12.348 8.603 1.00 79.56 72 ASN A N 1
ATOM 588 C CA . ASN A 1 72 ? -10.310 -13.571 9.312 1.00 79.56 72 ASN A CA 1
ATOM 589 C C . ASN A 1 72 ? -10.265 -13.378 10.833 1.00 79.56 72 ASN A C 1
ATOM 591 O O . ASN A 1 72 ? -10.669 -14.272 11.573 1.00 79.56 72 ASN A O 1
ATOM 595 N N . GLU A 1 73 ? -9.822 -12.217 11.319 1.00 76.38 73 GLU A N 1
ATOM 596 C CA . GLU A 1 73 ? -9.820 -11.913 12.755 1.00 76.38 73 GLU A CA 1
ATOM 597 C C . GLU A 1 73 ? -11.237 -11.757 13.319 1.00 76.38 73 GLU A C 1
ATOM 599 O O . GLU A 1 73 ? -11.512 -12.214 14.428 1.00 76.38 73 GLU A O 1
ATOM 604 N N . ILE A 1 74 ? -12.154 -11.161 12.548 1.00 77.56 74 ILE A N 1
ATOM 605 C CA . ILE A 1 74 ? -13.568 -11.054 12.933 1.00 77.56 74 ILE A CA 1
ATOM 606 C C . ILE A 1 74 ? -14.202 -12.448 12.996 1.00 77.56 74 ILE A C 1
ATOM 608 O O . ILE A 1 74 ? -14.902 -12.763 13.960 1.00 77.56 74 ILE A O 1
ATOM 612 N N . LYS A 1 75 ? -13.912 -13.310 12.012 1.00 80.69 75 LYS A N 1
ATOM 613 C CA . LYS A 1 75 ? -14.359 -14.709 12.030 1.00 80.69 75 LYS A CA 1
ATOM 614 C C . LYS A 1 75 ? -13.805 -15.477 13.231 1.00 80.69 75 LYS A C 1
ATOM 616 O O . LYS A 1 75 ? -14.583 -16.098 13.949 1.00 80.69 75 LYS A O 1
ATOM 621 N N . ALA A 1 76 ? -12.505 -15.384 13.502 1.00 78.81 76 ALA A N 1
ATOM 622 C CA . ALA A 1 76 ? -11.876 -16.075 14.628 1.00 78.81 76 ALA A CA 1
ATOM 623 C C . ALA A 1 76 ? -12.451 -15.642 15.991 1.00 78.81 76 ALA A C 1
ATOM 625 O O . ALA A 1 76 ? -12.662 -16.480 16.867 1.00 78.81 76 ALA A O 1
ATOM 626 N N . ALA A 1 77 ? -12.759 -14.351 16.160 1.00 75.81 77 ALA A N 1
ATOM 627 C CA . ALA A 1 77 ? -13.402 -13.831 17.367 1.00 75.81 77 ALA A CA 1
ATOM 628 C C . ALA A 1 77 ? -14.858 -14.311 17.533 1.00 75.81 77 ALA A C 1
ATOM 630 O O . ALA A 1 77 ? -15.324 -14.478 18.655 1.00 75.81 77 ALA A O 1
ATOM 631 N N . SER A 1 78 ? -15.585 -14.546 16.435 1.00 78.50 78 SER A N 1
ATOM 632 C CA . SER A 1 78 ? -16.959 -15.070 16.489 1.00 78.50 78 SER A CA 1
ATOM 633 C C . SER A 1 78 ? -17.033 -16.556 16.860 1.00 78.50 78 SER A C 1
ATOM 635 O O . SER A 1 78 ? -17.983 -16.981 17.509 1.00 78.50 78 SER A O 1
ATOM 637 N N . GLU A 1 79 ? -16.014 -17.336 16.499 1.00 81.94 79 GLU A N 1
ATOM 638 C CA . GLU A 1 79 ? -15.955 -18.783 16.744 1.00 81.94 79 GLU A CA 1
ATOM 639 C C . GLU A 1 79 ? -15.555 -19.127 18.185 1.00 81.94 79 GLU A C 1
ATOM 641 O O . GLU A 1 79 ? -15.849 -20.211 18.664 1.00 81.94 79 GLU A O 1
ATOM 646 N N . THR A 1 80 ? -14.932 -18.189 18.904 1.00 74.88 80 THR A N 1
ATOM 647 C CA . THR A 1 80 ? -14.561 -18.348 20.323 1.00 74.88 80 THR A CA 1
ATOM 648 C C . THR A 1 80 ? -15.702 -18.036 21.293 1.00 74.88 80 THR A C 1
ATOM 650 O O . THR A 1 80 ? -15.570 -18.289 22.488 1.00 74.88 80 THR A O 1
ATOM 653 N N . ILE A 1 81 ? -16.793 -17.443 20.798 1.00 80.12 81 ILE A N 1
ATOM 654 C CA . ILE A 1 81 ? -17.974 -17.078 21.593 1.00 80.12 81 ILE A CA 1
ATOM 655 C C . ILE A 1 81 ? -19.073 -18.158 21.492 1.00 80.12 81 ILE A C 1
ATOM 657 O O . ILE A 1 81 ? -19.930 -18.218 22.373 1.00 80.12 81 ILE A O 1
ATOM 661 N N . ASN A 1 82 ? -19.044 -18.999 20.448 1.00 69.94 82 ASN A N 1
ATOM 662 C CA . ASN A 1 82 ? -19.936 -20.157 20.273 1.00 69.94 82 ASN A CA 1
ATOM 663 C C . ASN A 1 82 ? -19.413 -21.398 21.003 1.00 69.94 82 ASN A C 1
ATOM 665 O O . ASN A 1 82 ? -20.267 -22.202 21.437 1.00 69.94 82 ASN A O 1
#

pLDDT: mean 81.14, std 11.08, range [54.5, 93.81]